Protein AF-A0A962ALS4-F1 (afdb_monomer)

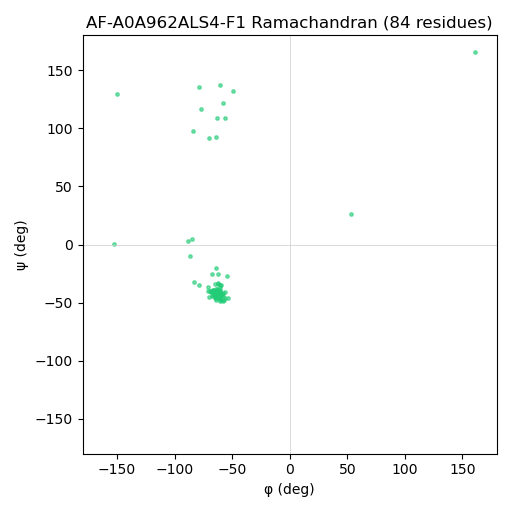Foldseek 3Di:
DVVVVVLVVVLVVVVVVVVVVLVVCCPDNPDDLSVQLVVCVVVVNPVSVVVSVVVVVVVVVVSVVVSVVVVVVVVVVDDDPPPPDD

Structure (mmCIF, N/CA/C/O backbone):
data_AF-A0A962ALS4-F1
#
_entry.id   AF-A0A962ALS4-F1
#
loop_
_atom_site.group_PDB
_atom_site.id
_atom_site.type_symbol
_atom_site.label_atom_id
_atom_site.label_alt_id
_atom_site.label_comp_id
_atom_site.label_asym_id
_atom_site.label_entity_id
_atom_site.label_seq_id
_atom_site.pdbx_PDB_ins_code
_atom_site.Cartn_x
_atom_site.Cartn_y
_atom_site.Cartn_z
_atom_site.occupancy
_atom_site.B_iso_or_equiv
_atom_site.auth_seq_id
_atom_site.auth_comp_id
_atom_site.auth_asym_id
_atom_site.auth_atom_id
_atom_site.pdbx_PDB_model_num
ATOM 1 N N . SER A 1 1 ? -12.333 6.828 24.972 1.00 57.62 1 SER A N 1
ATOM 2 C CA . SER A 1 1 ? -12.384 5.385 25.298 1.00 57.62 1 SER A CA 1
ATOM 3 C C . SER A 1 1 ? -11.299 4.615 24.565 1.00 57.62 1 SER A C 1
ATOM 5 O O . SER A 1 1 ? -11.029 4.933 23.413 1.00 57.62 1 SER A O 1
ATOM 7 N N . ALA A 1 2 ? -10.705 3.603 25.211 1.00 71.75 2 ALA A N 1
ATOM 8 C CA . ALA A 1 2 ? -9.601 2.780 24.688 1.00 71.75 2 ALA A CA 1
ATOM 9 C C . ALA A 1 2 ? -9.882 2.125 23.318 1.00 71.75 2 ALA A C 1
ATOM 11 O O . ALA A 1 2 ? -8.968 1.921 22.529 1.00 71.75 2 ALA A O 1
ATOM 12 N N . MET A 1 3 ? -11.152 1.874 22.994 1.00 68.06 3 MET A N 1
ATOM 13 C CA . MET A 1 3 ? -11.572 1.352 21.692 1.00 68.06 3 MET A CA 1
ATOM 14 C C . MET A 1 3 ? -11.215 2.292 20.523 1.00 68.06 3 MET A C 1
ATOM 16 O O . MET A 1 3 ? -10.679 1.818 19.530 1.00 68.06 3 MET A O 1
ATOM 20 N N . SER A 1 4 ? -11.404 3.616 20.649 1.00 69.88 4 SER A N 1
ATOM 21 C CA . SER A 1 4 ? -10.962 4.574 19.611 1.00 69.88 4 SER A CA 1
ATOM 22 C C . SER A 1 4 ? -9.449 4.550 19.411 1.00 69.88 4 SER A C 1
ATOM 24 O O . SER A 1 4 ? -8.979 4.717 18.293 1.00 69.88 4 SER A O 1
ATOM 26 N N . TRP A 1 5 ? -8.691 4.312 20.482 1.00 74.44 5 TRP A N 1
ATOM 27 C CA . TRP A 1 5 ? -7.235 4.197 20.414 1.00 74.44 5 TRP A CA 1
ATOM 28 C C . TRP A 1 5 ? -6.788 2.934 19.671 1.00 74.44 5 TRP A C 1
ATOM 30 O O . TRP A 1 5 ? -5.871 3.006 18.861 1.00 74.44 5 TRP A O 1
ATOM 40 N N . ILE A 1 6 ? -7.464 1.803 19.894 1.00 78.75 6 ILE A N 1
ATOM 41 C CA . ILE A 1 6 ? -7.196 0.546 19.178 1.00 78.75 6 ILE A CA 1
ATOM 42 C C . ILE A 1 6 ? -7.547 0.669 17.687 1.00 78.75 6 ILE A C 1
ATOM 44 O O . ILE A 1 6 ? -6.812 0.166 16.845 1.00 78.75 6 ILE A O 1
ATOM 48 N N . PHE A 1 7 ? -8.638 1.356 17.333 1.00 74.12 7 PHE A N 1
ATOM 49 C CA . PHE A 1 7 ? -8.982 1.582 15.923 1.00 74.12 7 PHE A CA 1
ATOM 50 C C . PHE A 1 7 ? -8.013 2.537 15.226 1.00 74.12 7 PHE A C 1
ATOM 52 O O . PHE A 1 7 ? -7.605 2.265 14.098 1.00 74.12 7 PHE A O 1
ATOM 59 N N . ALA A 1 8 ? -7.586 3.602 15.909 1.00 75.69 8 ALA A N 1
ATOM 60 C CA . ALA A 1 8 ? -6.582 4.517 15.379 1.00 75.69 8 ALA A CA 1
ATOM 61 C C . ALA A 1 8 ? -5.245 3.803 15.107 1.00 75.69 8 ALA A C 1
ATOM 63 O O . ALA A 1 8 ? -4.647 4.001 14.050 1.00 75.69 8 ALA A O 1
ATOM 64 N N . SER A 1 9 ? -4.789 2.931 16.014 1.00 80.31 9 SER A N 1
ATOM 65 C CA . SER A 1 9 ? -3.561 2.159 15.795 1.00 80.31 9 SER A CA 1
ATOM 66 C C . SER A 1 9 ? -3.725 1.071 14.730 1.00 80.31 9 SER A C 1
ATOM 68 O O . SER A 1 9 ? -2.812 0.884 13.927 1.00 80.31 9 SER A O 1
ATOM 70 N N . LEU A 1 10 ? -4.887 0.411 14.648 1.00 80.88 10 LEU A N 1
ATOM 71 C CA . LEU A 1 10 ? -5.182 -0.575 13.602 1.00 80.88 10 LEU A CA 1
ATOM 72 C C . LEU A 1 10 ? -5.116 0.042 12.201 1.00 80.88 10 LEU A C 1
ATOM 74 O O . LEU A 1 10 ? -4.550 -0.570 11.298 1.00 80.88 10 LEU A O 1
ATOM 78 N N . HIS A 1 11 ? -5.644 1.257 12.036 1.00 74.62 11 HIS A N 1
ATOM 79 C CA . HIS A 1 11 ? -5.593 1.989 10.772 1.00 74.62 11 HIS A CA 1
ATOM 80 C C . HIS A 1 11 ? -4.141 2.204 10.310 1.00 74.62 11 HIS A C 1
ATOM 82 O O . HIS A 1 11 ? -3.779 1.860 9.185 1.00 74.62 11 HIS A O 1
ATOM 88 N N . VAL A 1 12 ? -3.276 2.682 11.212 1.00 78.19 12 VAL A N 1
ATOM 89 C CA . VAL A 1 12 ? -1.850 2.899 10.924 1.00 78.19 12 VAL A CA 1
ATOM 90 C C . VAL A 1 12 ? -1.130 1.578 10.623 1.00 78.19 12 VAL A C 1
ATOM 92 O O . VAL A 1 12 ? -0.398 1.481 9.638 1.00 78.19 12 VAL A O 1
ATOM 95 N N . SER A 1 13 ? -1.354 0.532 11.426 1.00 83.50 13 SER A N 1
ATOM 96 C CA . SER A 1 13 ? -0.740 -0.788 11.218 1.00 83.50 13 SER A CA 1
ATOM 97 C C . SER A 1 13 ? -1.154 -1.440 9.896 1.00 83.50 13 SER A C 1
ATOM 99 O O . SER A 1 13 ? -0.346 -2.136 9.281 1.00 83.50 13 SER A O 1
ATOM 101 N N . PHE A 1 14 ? -2.380 -1.199 9.429 1.00 80.62 14 PHE A N 1
ATOM 102 C CA . PHE A 1 14 ? -2.863 -1.743 8.163 1.00 80.62 14 PHE A CA 1
ATOM 103 C C . PHE A 1 14 ? -2.137 -1.132 6.958 1.00 80.62 14 PHE A C 1
ATOM 105 O O . PHE A 1 14 ? -1.736 -1.864 6.052 1.00 80.62 14 PHE A O 1
ATOM 112 N N . GLY A 1 15 ? -1.870 0.179 6.989 1.00 80.25 15 GLY A N 1
ATOM 113 C CA . GLY A 1 15 ? -1.036 0.841 5.982 1.00 80.25 15 GLY A CA 1
ATOM 114 C C . GLY A 1 15 ? 0.355 0.206 5.879 1.00 80.25 15 GLY A C 1
ATOM 115 O O . GLY A 1 15 ? 0.806 -0.143 4.787 1.00 80.25 15 GLY A O 1
ATOM 116 N N . PHE A 1 16 ? 1.002 -0.053 7.021 1.00 81.06 16 PHE A N 1
ATOM 117 C CA . PHE A 1 16 ? 2.298 -0.740 7.056 1.00 81.06 16 PHE A CA 1
ATOM 118 C C . PHE A 1 16 ? 2.236 -2.183 6.536 1.00 81.06 16 PHE A C 1
ATOM 120 O O . PHE A 1 16 ? 3.155 -2.611 5.837 1.00 81.06 16 PHE A O 1
ATOM 127 N N . ALA A 1 17 ? 1.165 -2.926 6.829 1.00 85.56 17 ALA A N 1
ATOM 128 C CA . ALA A 1 17 ? 0.988 -4.293 6.339 1.00 85.56 17 ALA A CA 1
ATOM 129 C C . ALA A 1 17 ? 0.917 -4.354 4.805 1.00 85.56 17 ALA A C 1
ATOM 131 O O . ALA A 1 17 ? 1.508 -5.243 4.194 1.00 85.56 17 ALA A O 1
ATOM 132 N N . ILE A 1 18 ? 0.251 -3.384 4.174 1.00 80.62 18 ILE A N 1
ATOM 133 C CA . ILE A 1 18 ? 0.145 -3.307 2.711 1.00 80.62 18 ILE A CA 1
ATOM 134 C C . ILE A 1 18 ? 1.478 -2.948 2.076 1.00 80.62 18 ILE A C 1
ATOM 136 O O . ILE A 1 18 ? 1.886 -3.599 1.117 1.00 80.62 18 ILE A O 1
ATOM 140 N N . VAL A 1 19 ? 2.188 -1.957 2.624 1.00 81.38 19 VAL A N 1
ATOM 141 C CA . VAL A 1 19 ? 3.536 -1.622 2.144 1.00 81.38 19 VAL A CA 1
ATOM 142 C C . VAL A 1 19 ? 4.448 -2.846 2.261 1.00 81.38 19 VAL A C 1
ATOM 144 O O . VAL A 1 19 ? 5.145 -3.179 1.306 1.00 81.38 19 VAL A O 1
ATOM 147 N N . GLY A 1 20 ? 4.389 -3.568 3.383 1.00 83.50 20 GLY A N 1
ATOM 148 C CA . GLY A 1 20 ? 5.123 -4.818 3.584 1.00 83.50 20 GLY A CA 1
ATOM 149 C C . GLY A 1 20 ? 4.755 -5.909 2.574 1.00 83.50 20 GLY A C 1
ATOM 150 O O . GLY A 1 20 ? 5.648 -6.560 2.038 1.00 83.50 20 GLY A O 1
ATOM 151 N N . ALA A 1 21 ? 3.468 -6.076 2.259 1.00 84.31 21 ALA A N 1
ATOM 152 C CA . ALA A 1 21 ? 3.001 -7.027 1.253 1.00 84.31 21 ALA A CA 1
ATOM 153 C C . ALA A 1 21 ? 3.517 -6.678 -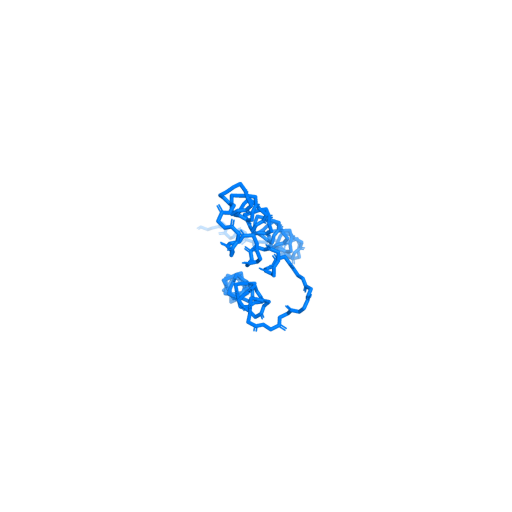0.153 1.00 84.31 21 ALA A C 1
ATOM 155 O O . ALA A 1 21 ? 4.031 -7.553 -0.842 1.00 84.31 21 ALA A O 1
ATOM 156 N N . ILE A 1 22 ? 3.462 -5.402 -0.547 1.00 78.12 22 ILE A N 1
ATOM 157 C CA . ILE A 1 22 ? 3.962 -4.924 -1.846 1.00 78.12 22 ILE A CA 1
ATOM 158 C C . ILE A 1 22 ? 5.485 -5.105 -1.942 1.00 78.12 22 ILE A C 1
ATOM 160 O O . ILE A 1 22 ? 6.001 -5.564 -2.960 1.00 78.12 22 ILE A O 1
ATOM 164 N N . VAL A 1 23 ? 6.225 -4.785 -0.875 1.00 78.44 23 VAL A N 1
ATOM 165 C CA . VAL A 1 23 ? 7.677 -5.017 -0.818 1.00 78.44 23 VAL A CA 1
ATOM 166 C C . VAL A 1 23 ? 8.002 -6.511 -0.865 1.00 78.44 23 VAL A C 1
ATOM 168 O O . VAL A 1 23 ? 8.919 -6.912 -1.579 1.00 78.44 23 VAL A O 1
ATOM 171 N N . GLY A 1 24 ? 7.222 -7.352 -0.185 1.00 83.25 24 GLY A N 1
ATOM 172 C CA . GLY A 1 24 ? 7.331 -8.807 -0.281 1.00 83.25 24 GLY A CA 1
ATOM 173 C C . GLY A 1 24 ? 7.070 -9.325 -1.699 1.00 83.25 24 GLY A C 1
ATOM 174 O O . GLY A 1 24 ? 7.813 -10.179 -2.188 1.00 83.25 24 GLY A O 1
ATOM 175 N N . GLU A 1 25 ? 6.078 -8.760 -2.397 1.00 83.88 25 GLU A N 1
ATOM 176 C CA . GLU A 1 25 ? 5.820 -9.069 -3.805 1.00 83.88 25 GLU A CA 1
ATOM 177 C C . GLU A 1 25 ? 7.013 -8.714 -4.701 1.00 83.88 25 GLU A C 1
ATOM 179 O O . GLU A 1 25 ? 7.342 -9.500 -5.590 1.00 83.88 25 GLU A O 1
ATOM 184 N N . PHE A 1 26 ? 7.696 -7.590 -4.451 1.00 73.44 26 PHE A N 1
ATOM 185 C CA . PHE A 1 26 ? 8.889 -7.195 -5.209 1.00 73.44 26 PHE A CA 1
ATOM 186 C C . PHE A 1 26 ? 10.077 -8.151 -5.029 1.00 73.44 26 PHE A C 1
ATOM 188 O O . PHE A 1 26 ? 10.852 -8.327 -5.968 1.00 73.44 26 PHE A O 1
ATOM 195 N N . VAL A 1 27 ? 10.245 -8.743 -3.843 1.00 76.88 27 VAL A N 1
ATOM 196 C CA . VAL A 1 27 ? 11.425 -9.562 -3.512 1.00 76.88 27 VAL A CA 1
ATOM 197 C C . VAL A 1 27 ? 11.298 -11.004 -4.008 1.00 76.88 27 VAL A C 1
ATOM 199 O O . VAL A 1 27 ? 12.311 -11.613 -4.348 1.00 76.88 27 VAL A O 1
ATOM 202 N N . GLY A 1 28 ? 10.088 -11.571 -4.059 1.00 71.06 28 GLY A N 1
ATOM 203 C CA . GLY A 1 28 ? 9.952 -13.011 -4.308 1.00 71.06 28 GLY A CA 1
ATOM 204 C C . GLY A 1 28 ? 8.668 -13.488 -4.972 1.00 71.06 28 GLY A C 1
ATOM 205 O O . GLY A 1 28 ? 8.534 -14.695 -5.185 1.00 71.06 28 GLY A O 1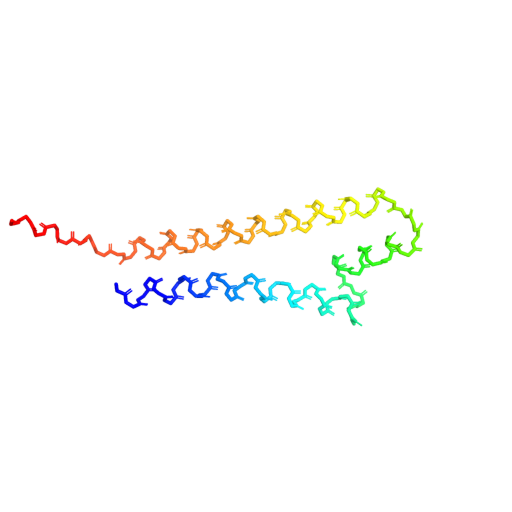
ATOM 206 N N . SER A 1 29 ? 7.720 -12.609 -5.312 1.00 78.50 29 SER A N 1
ATOM 207 C CA . SER A 1 29 ? 6.501 -13.086 -5.963 1.00 78.50 29 SER A CA 1
ATOM 208 C C . SER A 1 29 ? 6.712 -13.357 -7.452 1.00 78.50 29 SER A C 1
ATOM 210 O O . SER A 1 29 ? 7.284 -12.551 -8.182 1.00 78.50 29 SER A O 1
ATOM 212 N N . ARG A 1 30 ? 6.192 -14.498 -7.920 1.00 67.31 30 ARG A N 1
ATOM 213 C CA . ARG A 1 30 ? 6.145 -14.867 -9.348 1.00 67.31 30 ARG A CA 1
ATOM 214 C C . ARG A 1 30 ? 4.901 -14.326 -10.064 1.00 67.31 30 ARG A C 1
ATOM 216 O O . ARG A 1 30 ? 4.837 -14.405 -11.286 1.00 67.31 30 ARG A O 1
ATOM 223 N N . TYR A 1 31 ? 3.939 -13.782 -9.315 1.00 67.25 31 TYR A N 1
ATOM 224 C CA . TYR A 1 31 ? 2.692 -13.200 -9.814 1.00 67.25 31 TYR A CA 1
ATOM 225 C C . TYR A 1 31 ? 2.241 -12.080 -8.875 1.00 67.25 31 TYR A C 1
ATOM 227 O O . TYR A 1 31 ? 2.167 -12.289 -7.669 1.00 67.25 31 TYR A O 1
ATOM 235 N N . GLY A 1 32 ? 1.925 -10.899 -9.395 1.00 73.00 32 GLY A N 1
ATOM 236 C CA . GLY A 1 32 ? 1.470 -9.799 -8.548 1.00 73.00 32 GLY A CA 1
ATOM 237 C C . GLY A 1 32 ? 1.599 -8.447 -9.220 1.00 73.00 32 GLY A C 1
ATOM 238 O O . GLY A 1 32 ? 2.286 -8.298 -10.236 1.00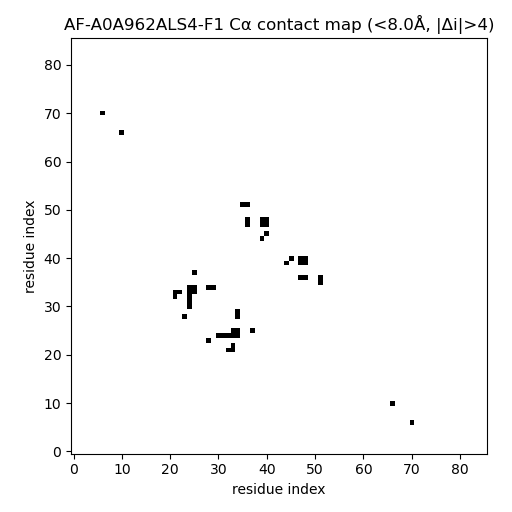 73.00 32 GLY A O 1
ATOM 239 N N . ILE A 1 33 ? 0.942 -7.456 -8.624 1.00 69.25 33 ILE A N 1
ATOM 240 C CA . ILE A 1 33 ? 0.977 -6.079 -9.116 1.00 69.25 33 ILE A CA 1
ATOM 241 C C . ILE A 1 33 ? 2.397 -5.536 -8.935 1.00 69.25 33 ILE A C 1
ATOM 243 O O . ILE A 1 33 ? 2.951 -5.001 -9.887 1.00 69.25 33 ILE A O 1
ATOM 247 N N . GLY A 1 34 ? 3.048 -5.782 -7.789 1.00 68.44 34 GLY A N 1
ATOM 248 C CA . GLY A 1 34 ? 4.447 -5.392 -7.568 1.00 68.44 34 GLY A CA 1
ATOM 249 C C . GLY A 1 34 ? 5.417 -5.950 -8.622 1.00 68.44 34 GLY A C 1
ATOM 250 O O . GLY A 1 34 ? 6.268 -5.226 -9.139 1.00 68.44 34 GLY A O 1
ATOM 251 N N . LEU A 1 35 ? 5.253 -7.204 -9.050 1.00 70.75 35 LEU A N 1
ATOM 252 C CA . LEU A 1 35 ? 6.109 -7.785 -10.091 1.00 70.75 35 LEU A CA 1
ATOM 253 C C . LEU A 1 35 ? 5.947 -7.070 -11.444 1.00 70.75 35 LEU A C 1
ATOM 255 O O . LEU A 1 35 ? 6.950 -6.763 -12.086 1.00 70.75 35 LEU A O 1
ATOM 259 N N . LEU A 1 36 ? 4.711 -6.762 -11.859 1.00 68.38 36 LEU A N 1
ATOM 260 C CA . LEU A 1 36 ? 4.435 -6.029 -13.105 1.00 68.38 36 LEU A CA 1
ATOM 261 C C . LEU A 1 36 ? 5.125 -4.659 -13.118 1.00 68.38 36 LEU A C 1
ATOM 263 O O . LEU A 1 36 ? 5.735 -4.279 -14.116 1.00 68.38 36 LEU A O 1
ATOM 267 N N . ILE A 1 37 ? 5.094 -3.954 -11.984 1.00 69.12 37 ILE A N 1
ATOM 268 C CA . ILE A 1 37 ? 5.783 -2.671 -11.806 1.00 69.12 37 ILE A CA 1
ATOM 269 C C . ILE A 1 37 ? 7.297 -2.850 -11.931 1.00 69.12 37 ILE A C 1
ATOM 271 O O . ILE A 1 37 ? 7.965 -2.019 -12.543 1.00 69.12 37 ILE A O 1
ATOM 275 N N . ASN A 1 38 ? 7.852 -3.912 -11.341 1.00 67.75 38 ASN A N 1
ATOM 276 C CA . ASN A 1 38 ? 9.290 -4.170 -11.360 1.00 67.75 38 ASN A CA 1
ATOM 277 C C . ASN A 1 38 ? 9.801 -4.521 -12.764 1.00 67.75 38 ASN A C 1
ATOM 279 O O . ASN A 1 38 ? 10.837 -4.013 -13.187 1.00 67.75 38 ASN A O 1
ATOM 283 N N . VAL A 1 39 ? 9.040 -5.328 -13.507 1.00 67.88 39 VAL A N 1
ATOM 284 C CA . VAL A 1 39 ? 9.344 -5.671 -14.902 1.00 67.88 39 VAL A CA 1
ATOM 285 C C . VAL A 1 39 ? 9.266 -4.429 -15.793 1.00 67.88 39 VAL A C 1
ATOM 287 O O . VAL A 1 39 ? 10.209 -4.169 -16.535 1.00 67.88 39 VAL A O 1
ATOM 290 N N . ALA A 1 40 ? 8.218 -3.606 -15.653 1.00 64.88 40 ALA A N 1
ATOM 291 C CA . ALA A 1 40 ? 8.083 -2.347 -16.394 1.00 64.88 40 ALA A CA 1
ATOM 292 C C . ALA A 1 40 ? 9.226 -1.353 -16.095 1.00 64.88 40 ALA A C 1
ATOM 294 O O . ALA A 1 40 ? 9.694 -0.643 -16.989 1.00 64.88 40 ALA A O 1
ATOM 295 N N . LYS A 1 41 ? 9.722 -1.351 -14.847 1.00 62.38 41 LYS A N 1
ATOM 296 C CA . LYS A 1 41 ? 10.885 -0.566 -14.404 1.00 62.38 41 LYS A CA 1
ATOM 297 C C . LYS A 1 41 ? 12.161 -0.942 -15.164 1.00 62.38 41 LYS A C 1
ATOM 299 O O . LYS A 1 41 ? 12.911 -0.061 -15.569 1.00 62.38 41 LYS A O 1
ATOM 304 N N . GLY A 1 42 ? 12.402 -2.243 -15.351 1.00 62.62 42 GLY A N 1
ATOM 305 C CA . GLY A 1 42 ? 13.590 -2.765 -16.035 1.00 62.62 42 GLY A CA 1
ATOM 306 C C . GLY A 1 42 ? 13.640 -2.433 -17.530 1.00 62.62 42 GLY A C 1
ATOM 307 O O . GLY A 1 42 ? 14.722 -2.335 -18.100 1.00 62.62 42 GLY A O 1
ATOM 308 N N . SER A 1 43 ? 12.485 -2.201 -18.155 1.00 71.12 43 SER A N 1
ATOM 309 C CA . SER A 1 43 ? 12.353 -1.821 -19.567 1.00 71.12 43 SER A CA 1
ATOM 310 C C . SER A 1 43 ? 12.490 -0.314 -19.850 1.00 71.12 43 SER A C 1
ATOM 312 O O . SER A 1 43 ? 12.296 0.086 -20.994 1.00 71.12 43 SER A O 1
ATOM 314 N N . PHE A 1 44 ? 12.815 0.526 -18.851 1.00 64.69 44 PHE A N 1
ATOM 315 C CA . PHE A 1 44 ? 12.838 2.000 -18.972 1.00 64.69 44 PHE A CA 1
ATOM 316 C C . PHE A 1 44 ? 11.526 2.601 -19.520 1.00 64.69 44 PHE A C 1
ATOM 318 O O . PHE A 1 44 ? 11.508 3.691 -20.092 1.00 64.69 44 PHE A O 1
ATOM 325 N N . ASP A 1 45 ? 10.406 1.905 -19.317 1.00 73.69 45 ASP A N 1
ATOM 326 C CA . ASP A 1 45 ? 9.089 2.370 -19.728 1.00 73.69 45 ASP A CA 1
ATOM 327 C C . ASP A 1 45 ? 8.512 3.308 -18.659 1.00 73.69 45 ASP A C 1
ATOM 329 O O . ASP A 1 45 ? 7.942 2.885 -17.646 1.00 73.69 45 ASP A O 1
ATOM 333 N N . ALA A 1 46 ? 8.668 4.611 -18.891 1.00 77.50 46 ALA A N 1
ATOM 334 C CA . ALA A 1 46 ? 8.101 5.637 -18.026 1.00 77.50 46 ALA A CA 1
ATOM 335 C C . ALA A 1 46 ? 6.568 5.529 -17.943 1.00 77.50 46 ALA A C 1
ATOM 337 O O . ALA A 1 46 ? 6.008 5.746 -16.868 1.00 77.50 46 ALA A O 1
ATOM 338 N N . ALA A 1 47 ? 5.883 5.146 -19.029 1.00 78.25 47 ALA A N 1
ATOM 339 C CA . ALA A 1 47 ? 4.431 4.978 -19.018 1.00 78.25 47 ALA A CA 1
ATOM 340 C C . ALA A 1 47 ? 4.020 3.825 -18.088 1.00 78.25 47 ALA A C 1
ATOM 342 O O . ALA A 1 47 ? 3.107 3.988 -17.276 1.00 7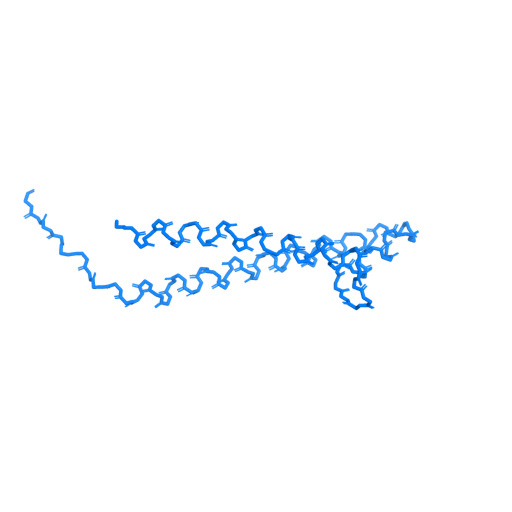8.25 47 ALA A O 1
ATOM 343 N N . GLY A 1 48 ? 4.754 2.710 -18.123 1.00 75.50 48 GLY A N 1
ATOM 344 C CA . GLY A 1 48 ? 4.588 1.590 -17.196 1.00 75.50 48 GLY A CA 1
ATOM 345 C C . GLY A 1 48 ? 4.825 1.970 -15.727 1.00 75.50 48 GLY A C 1
ATOM 346 O O . GLY A 1 48 ? 4.054 1.569 -14.853 1.00 75.50 48 GLY A O 1
ATOM 347 N N . MET A 1 49 ? 5.830 2.805 -15.436 1.00 77.19 49 MET A N 1
ATOM 348 C CA . MET A 1 49 ? 6.065 3.333 -14.081 1.00 77.19 49 MET A 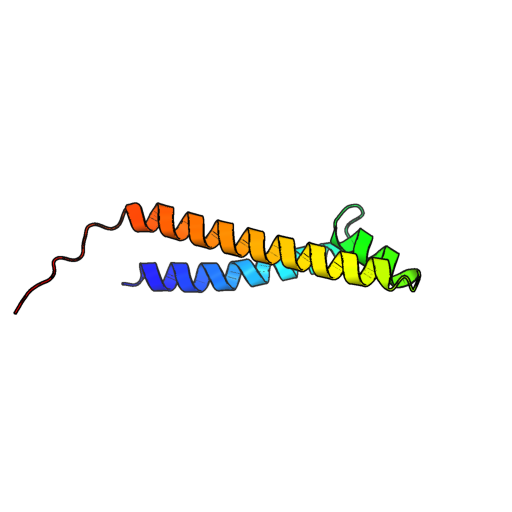CA 1
ATOM 349 C C . MET A 1 49 ? 4.952 4.274 -13.595 1.00 77.19 49 MET A C 1
ATOM 351 O O . MET A 1 49 ? 4.574 4.211 -12.426 1.00 77.19 49 MET A O 1
ATOM 355 N N . TYR A 1 50 ? 4.396 5.134 -14.450 1.00 80.38 50 TYR A N 1
ATOM 356 C CA . TYR A 1 50 ? 3.275 5.993 -14.049 1.00 80.38 50 TYR A CA 1
ATOM 357 C C . TYR A 1 50 ? 1.976 5.199 -13.868 1.00 80.38 50 TYR A C 1
ATOM 359 O O . TYR A 1 50 ? 1.263 5.423 -12.889 1.00 80.38 50 TYR A O 1
ATOM 367 N N . ALA A 1 51 ? 1.696 4.223 -14.738 1.00 79.56 51 ALA A N 1
ATOM 368 C CA . ALA A 1 51 ? 0.561 3.313 -14.576 1.00 79.56 51 ALA A CA 1
ATOM 369 C C . ALA A 1 51 ? 0.646 2.543 -13.247 1.00 79.56 51 ALA A C 1
ATOM 371 O O . ALA A 1 51 ? -0.331 2.451 -12.507 1.00 79.56 51 ALA A O 1
ATOM 372 N N . ALA A 1 52 ? 1.842 2.069 -12.900 1.00 73.94 52 ALA A N 1
ATOM 373 C CA . ALA A 1 52 ? 2.146 1.438 -11.624 1.00 73.94 52 ALA A CA 1
ATOM 374 C C . ALA A 1 52 ? 1.834 2.326 -10.409 1.00 73.94 52 ALA A C 1
ATOM 376 O O . ALA A 1 52 ? 1.192 1.873 -9.459 1.00 73.94 52 ALA A O 1
ATOM 377 N N . ILE A 1 53 ? 2.267 3.591 -10.443 1.00 81.31 53 ILE A N 1
ATOM 378 C CA . ILE A 1 53 ? 1.994 4.568 -9.381 1.00 81.31 53 ILE A CA 1
ATOM 379 C C . ILE A 1 53 ? 0.487 4.781 -9.227 1.00 81.31 53 ILE A C 1
ATOM 381 O O . ILE A 1 53 ? -0.017 4.747 -8.106 1.00 81.31 53 ILE A O 1
ATOM 385 N N . ILE A 1 54 ? -0.241 4.946 -10.336 1.00 84.88 54 ILE A N 1
ATOM 386 C CA . ILE A 1 54 ? -1.700 5.114 -10.319 1.00 84.88 54 ILE A CA 1
ATOM 387 C C . ILE A 1 54 ? -2.380 3.886 -9.705 1.00 84.88 54 ILE A C 1
ATOM 389 O O . ILE A 1 54 ? -3.268 4.039 -8.870 1.00 84.88 54 ILE A O 1
ATOM 393 N N . ILE A 1 55 ? -1.954 2.673 -10.063 1.00 81.75 55 ILE A N 1
ATOM 394 C CA . ILE A 1 55 ? -2.516 1.439 -9.498 1.00 81.75 55 ILE A CA 1
ATOM 395 C C . ILE A 1 55 ? -2.271 1.373 -7.986 1.00 81.75 55 ILE A C 1
ATOM 397 O O . ILE A 1 55 ? -3.208 1.106 -7.238 1.00 81.75 55 ILE A O 1
ATOM 401 N N . ILE A 1 56 ? -1.052 1.661 -7.518 1.00 79.75 56 ILE A N 1
ATOM 402 C CA . ILE A 1 56 ? -0.750 1.707 -6.078 1.00 79.75 56 ILE A CA 1
ATOM 403 C C . ILE A 1 56 ? -1.628 2.749 -5.381 1.00 79.75 56 ILE A C 1
ATOM 405 O O . ILE A 1 56 ? -2.178 2.475 -4.317 1.00 79.75 56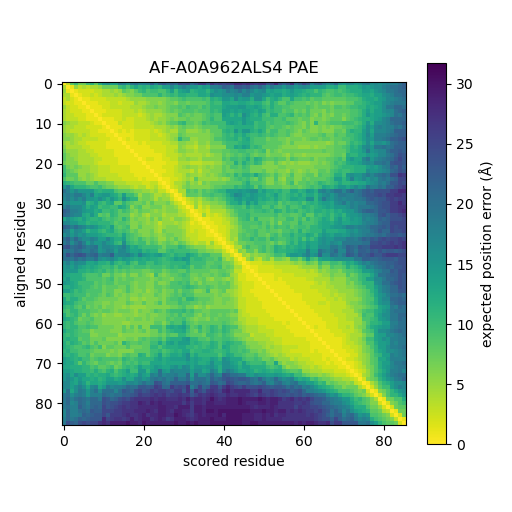 ILE A O 1
ATOM 409 N N . MET A 1 57 ? -1.795 3.923 -5.988 1.00 84.56 57 MET A N 1
ATOM 410 C CA . MET A 1 57 ? -2.622 4.995 -5.446 1.00 84.56 57 MET A CA 1
ATOM 411 C C . MET A 1 57 ? -4.095 4.572 -5.338 1.00 84.56 57 MET A C 1
ATOM 413 O O . MET A 1 57 ? -4.719 4.795 -4.304 1.00 84.56 57 MET A O 1
ATOM 417 N N . LEU A 1 58 ? -4.637 3.891 -6.352 1.00 84.00 58 LEU A N 1
ATOM 418 C CA . LEU A 1 58 ? -5.993 3.334 -6.317 1.00 84.00 58 LEU A CA 1
ATOM 419 C C . LEU A 1 58 ? -6.153 2.255 -5.240 1.00 84.00 58 LEU A C 1
ATOM 421 O O . LEU A 1 58 ? -7.173 2.229 -4.556 1.00 84.00 58 LEU A O 1
ATOM 425 N N . VAL A 1 59 ? -5.158 1.384 -5.060 1.00 81.31 59 VAL A N 1
ATOM 426 C CA . VAL A 1 59 ? -5.176 0.357 -4.007 1.00 81.31 59 VAL A CA 1
ATOM 427 C C . VAL A 1 59 ? -5.124 0.998 -2.621 1.00 81.31 59 VAL A C 1
ATOM 429 O O . VAL A 1 59 ? -5.904 0.614 -1.752 1.00 81.31 59 VAL A O 1
ATOM 432 N N . ALA A 1 60 ? -4.259 1.995 -2.422 1.00 79.38 60 ALA A N 1
ATOM 433 C CA . ALA A 1 60 ? -4.161 2.734 -1.167 1.00 79.38 60 ALA A CA 1
ATOM 434 C C . ALA A 1 60 ? -5.490 3.418 -0.819 1.00 79.38 60 ALA A C 1
ATOM 436 O O . ALA A 1 60 ? -6.007 3.225 0.278 1.00 79.38 60 ALA A O 1
ATOM 437 N N . LEU A 1 61 ? -6.099 4.121 -1.780 1.00 83.81 61 LEU A N 1
ATOM 438 C CA . LEU A 1 61 ? -7.415 4.742 -1.601 1.00 83.81 61 LEU A CA 1
ATOM 439 C C . LEU A 1 61 ? -8.519 3.705 -1.351 1.00 83.81 61 LEU A C 1
ATOM 441 O O . LEU A 1 61 ? -9.382 3.918 -0.505 1.00 83.81 61 LEU A O 1
ATOM 445 N N . GLY A 1 62 ? -8.498 2.569 -2.053 1.00 84.06 62 GLY A N 1
ATOM 446 C CA . GLY A 1 62 ? -9.460 1.487 -1.843 1.00 84.06 62 GLY A CA 1
ATOM 447 C C . GLY A 1 62 ? -9.377 0.907 -0.432 1.00 84.06 62 GLY A C 1
ATOM 448 O O . GLY A 1 62 ? -10.400 0.671 0.209 1.00 84.06 62 GLY A O 1
ATOM 449 N N . VAL A 1 63 ? -8.162 0.731 0.080 1.00 78.38 63 VAL A N 1
ATOM 450 C CA . VAL A 1 63 ? -7.917 0.307 1.458 1.00 78.38 63 VAL A CA 1
ATOM 451 C C . VAL A 1 63 ? -8.413 1.344 2.456 1.00 78.38 63 VAL A C 1
ATOM 453 O O . VAL A 1 63 ? -9.095 0.971 3.411 1.00 78.38 63 VAL A O 1
ATOM 456 N N . GLU A 1 64 ? -8.082 2.619 2.242 1.00 80.69 64 GLU A N 1
ATOM 457 C CA . GLU A 1 64 ? -8.536 3.725 3.087 1.00 80.69 64 GLU A CA 1
ATOM 458 C C . GLU A 1 64 ? -10.067 3.694 3.198 1.00 80.69 64 GLU A C 1
ATOM 460 O O . GLU A 1 64 ? -10.624 3.684 4.295 1.00 80.69 64 GLU A O 1
ATOM 465 N N . GLN A 1 65 ? -10.749 3.524 2.060 1.00 81.56 65 GLN A N 1
ATOM 466 C CA . GLN A 1 65 ? -12.203 3.441 1.986 1.00 81.56 65 GLN A CA 1
ATOM 467 C C . GLN A 1 65 ? -12.769 2.219 2.725 1.00 81.56 65 GLN A C 1
ATOM 469 O O . GLN A 1 65 ? -13.786 2.332 3.414 1.00 81.56 65 GLN A O 1
ATOM 474 N N . ILE A 1 66 ? -12.127 1.051 2.603 1.00 81.25 66 ILE A N 1
ATOM 475 C CA . ILE A 1 66 ? -12.509 -0.165 3.338 1.00 81.25 66 ILE A CA 1
ATOM 476 C C . ILE A 1 66 ? -12.359 0.061 4.844 1.00 81.25 66 ILE A C 1
ATOM 478 O O . ILE A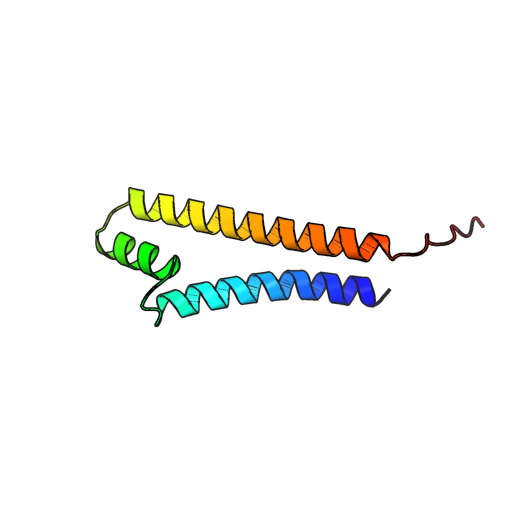 1 66 ? -13.264 -0.286 5.603 1.00 81.25 66 ILE A O 1
ATOM 482 N N . MET A 1 67 ? -11.261 0.681 5.280 1.00 75.31 67 MET A N 1
ATOM 483 C CA . MET A 1 67 ? -11.034 1.024 6.683 1.00 75.31 67 MET A CA 1
ATOM 484 C C . MET A 1 67 ? -12.108 1.979 7.206 1.00 75.31 67 MET A C 1
ATOM 486 O O . MET A 1 67 ? -12.738 1.686 8.223 1.00 75.31 67 MET A O 1
ATOM 490 N N . THR A 1 68 ? -12.404 3.057 6.478 1.00 76.88 68 THR A N 1
ATOM 491 C CA . THR A 1 68 ? -13.474 3.998 6.836 1.00 76.88 68 THR A CA 1
ATOM 492 C C . THR A 1 68 ? -14.846 3.321 6.872 1.00 76.88 68 THR A C 1
ATOM 494 O O . THR A 1 68 ? -15.673 3.638 7.730 1.00 76.88 68 THR A O 1
ATOM 497 N N . PHE A 1 69 ? -15.115 2.369 5.975 1.00 79.69 69 PHE A N 1
ATOM 498 C CA . PHE A 1 69 ? -16.363 1.607 5.972 1.00 79.69 69 PHE A CA 1
ATOM 499 C C . PHE A 1 69 ? -16.481 0.688 7.194 1.00 79.69 69 PHE A C 1
ATOM 501 O O . PHE A 1 69 ? -17.539 0.643 7.828 1.00 79.69 69 PHE A O 1
ATOM 508 N N . ILE A 1 70 ? -15.405 -0.019 7.551 1.00 74.88 70 ILE A N 1
ATOM 509 C CA . ILE A 1 70 ? -15.346 -0.861 8.754 1.00 74.88 70 ILE A CA 1
ATOM 510 C C . ILE A 1 70 ? -15.549 -0.001 10.005 1.00 74.88 70 ILE A C 1
ATOM 512 O O . ILE A 1 70 ? -16.346 -0.368 10.872 1.00 74.88 70 ILE A O 1
ATOM 516 N N . GLU A 1 71 ? -14.911 1.168 10.066 1.00 73.56 71 GLU A N 1
ATOM 517 C CA . GLU A 1 71 ? -15.076 2.121 11.162 1.00 73.56 71 GLU A CA 1
ATOM 518 C C . GLU A 1 71 ? -16.528 2.600 11.279 1.00 73.56 71 GLU A C 1
ATOM 520 O O . GLU A 1 71 ? -17.105 2.527 12.360 1.00 73.56 71 GLU A O 1
ATOM 525 N N . HIS A 1 72 ? -17.177 2.990 10.176 1.00 71.44 72 HIS A N 1
ATOM 526 C CA . HIS A 1 72 ? -18.592 3.385 10.178 1.00 71.44 72 HIS A CA 1
ATOM 527 C C . HIS A 1 72 ? -19.529 2.238 10.574 1.00 71.44 72 HIS A C 1
ATOM 529 O O . HIS A 1 72 ? -20.514 2.449 11.287 1.00 71.44 72 HIS A O 1
ATOM 535 N N . ARG A 1 73 ? -19.236 1.008 10.134 1.00 70.69 73 ARG A N 1
ATOM 536 C CA . ARG A 1 73 ? -20.022 -0.187 10.466 1.00 70.69 73 ARG A CA 1
ATOM 537 C C . ARG A 1 73 ? -19.943 -0.503 11.960 1.00 70.69 73 ARG A C 1
ATOM 539 O O . ARG A 1 73 ? -20.971 -0.835 12.546 1.00 70.69 73 ARG A O 1
ATOM 546 N N . LEU A 1 74 ? -18.764 -0.375 12.572 1.00 64.19 74 LEU A N 1
ATOM 547 C CA . LEU A 1 74 ? -18.569 -0.582 14.010 1.00 64.19 74 LEU A CA 1
ATOM 548 C C . LEU A 1 74 ? -19.028 0.613 14.850 1.00 64.19 74 LEU A C 1
ATOM 550 O O . LEU A 1 74 ? -19.599 0.414 15.918 1.00 64.19 74 LEU A O 1
ATOM 554 N N . ALA A 1 75 ? -18.878 1.844 14.362 1.00 61.34 75 ALA A N 1
ATOM 555 C CA . ALA A 1 75 ? -19.415 3.037 15.012 1.00 61.34 75 ALA A CA 1
ATOM 556 C C . ALA A 1 75 ? -20.948 2.997 15.105 1.00 61.34 75 ALA A C 1
ATOM 558 O O . ALA A 1 75 ? -21.518 3.566 16.032 1.00 61.34 75 ALA A O 1
ATOM 559 N N . LYS A 1 76 ? -21.619 2.261 14.206 1.00 56.16 76 LYS A N 1
ATOM 560 C CA . LYS A 1 76 ? -23.061 1.978 14.278 1.00 56.16 76 LYS A CA 1
ATOM 561 C C . LYS A 1 76 ? -23.468 1.152 15.508 1.00 56.16 76 LYS A C 1
ATOM 563 O O . LYS A 1 76 ? -24.632 1.186 15.887 1.00 56.16 76 LYS A O 1
ATOM 568 N N . TRP A 1 77 ? -22.528 0.442 16.136 1.00 55.66 77 TRP A N 1
ATOM 569 C CA . TRP A 1 77 ? -22.736 -0.278 17.397 1.00 55.66 77 TRP A CA 1
ATOM 570 C C . TRP A 1 77 ? -22.474 0.585 18.63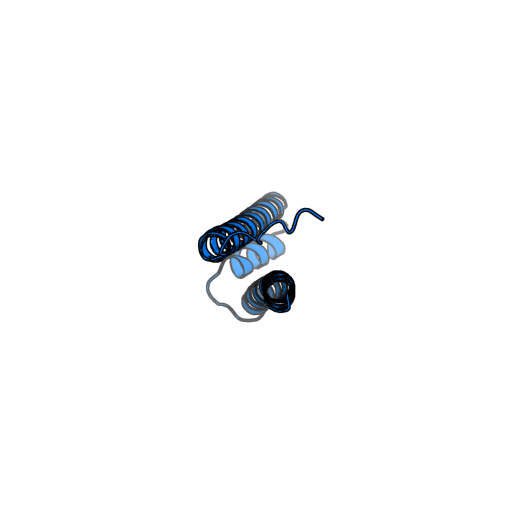6 1.00 55.66 77 TRP A C 1
ATOM 572 O O . TRP A 1 77 ? -22.565 0.084 19.753 1.00 55.66 77 TRP A O 1
ATOM 582 N N . ARG A 1 78 ? -22.158 1.876 18.471 1.00 52.22 78 ARG A N 1
ATOM 583 C CA . ARG A 1 78 ? -21.984 2.810 19.585 1.00 52.22 78 ARG A CA 1
ATOM 584 C C . ARG A 1 78 ? -23.368 3.221 20.120 1.00 52.22 78 ARG A C 1
ATOM 586 O O . ARG A 1 78 ? -24.110 3.872 19.384 1.00 52.22 78 ARG A O 1
ATOM 593 N N . PRO A 1 79 ? -23.733 2.908 21.379 1.00 55.59 79 PRO A N 1
ATOM 594 C CA . PRO A 1 79 ? -24.826 3.605 22.046 1.00 55.59 79 PRO A CA 1
ATOM 595 C C . PRO A 1 79 ? -24.456 5.089 22.117 1.00 55.59 79 PRO A C 1
ATOM 597 O O . PRO A 1 79 ? -23.294 5.424 22.370 1.00 55.59 79 PRO A O 1
ATOM 600 N N . ALA A 1 80 ? -25.416 5.971 21.836 1.00 56.00 80 ALA A N 1
ATOM 601 C CA . ALA A 1 80 ? -25.215 7.413 21.913 1.00 56.00 80 ALA A CA 1
ATOM 602 C C . ALA A 1 80 ? -24.570 7.777 23.265 1.00 56.00 80 ALA A C 1
ATOM 604 O O . ALA A 1 80 ? -25.041 7.288 24.296 1.00 56.00 80 ALA A O 1
ATOM 605 N N . PRO A 1 81 ? -23.502 8.599 23.296 1.00 50.03 81 PRO A N 1
ATOM 606 C CA . PRO A 1 81 ? -23.043 9.165 24.552 1.00 50.03 81 PRO A CA 1
ATOM 607 C C . PRO A 1 81 ? -24.223 9.945 25.125 1.00 50.03 81 PRO A C 1
ATOM 609 O O . PRO A 1 81 ? -24.751 10.827 24.443 1.00 50.03 81 PRO A O 1
ATOM 612 N N . LEU A 1 82 ? -24.661 9.590 26.333 1.00 54.97 82 LEU A N 1
ATOM 613 C CA . LEU A 1 82 ? -25.561 10.439 27.098 1.00 54.97 82 LEU A CA 1
ATOM 614 C C . LEU A 1 82 ? -24.850 11.787 27.221 1.00 54.97 82 LEU A C 1
ATOM 616 O O . LEU A 1 82 ? -23.803 11.888 27.860 1.00 54.97 82 LEU A O 1
ATOM 620 N N . GLN A 1 83 ? -25.368 12.782 26.504 1.00 52.72 83 GLN A N 1
ATOM 621 C CA . GLN A 1 83 ? -25.024 14.175 26.719 1.00 52.72 83 GLN A CA 1
ATOM 622 C C . GLN A 1 83 ? -25.521 14.490 28.124 1.00 52.72 83 GLN A C 1
ATOM 624 O O . GLN A 1 83 ? -26.697 14.782 28.320 1.00 52.72 83 GLN A O 1
ATOM 629 N N . GLU A 1 84 ? -24.643 14.341 29.110 1.00 50.56 84 GLU A N 1
ATOM 630 C CA . GLU A 1 84 ? -24.881 14.900 30.428 1.00 50.56 84 GLU A CA 1
ATOM 631 C C . GLU A 1 84 ? -24.752 16.414 30.270 1.00 50.56 84 GLU A C 1
ATOM 633 O O . GLU A 1 84 ? -23.665 16.987 30.257 1.00 50.56 84 GLU A O 1
ATOM 638 N N . THR A 1 85 ? -25.893 17.039 29.994 1.00 52.97 85 THR A N 1
ATOM 639 C CA . THR A 1 85 ? -26.102 18.465 30.183 1.00 52.97 85 THR A CA 1
ATOM 640 C C . THR A 1 85 ? -25.974 18.746 31.675 1.00 52.97 85 THR A C 1
ATOM 642 O O . THR A 1 85 ? -26.859 18.355 32.440 1.00 52.97 85 THR A O 1
ATOM 645 N N . ALA A 1 86 ? -24.897 19.412 32.076 1.00 46.28 86 ALA A N 1
ATOM 646 C CA . ALA A 1 86 ? -24.800 20.118 33.347 1.00 46.28 86 ALA A CA 1
ATOM 647 C C . ALA A 1 86 ? -23.929 21.362 33.162 1.00 46.28 86 ALA A C 1
ATOM 649 O O . ALA A 1 86 ? -22.779 21.209 32.692 1.00 46.28 86 ALA A O 1
#

Mean predicted aligned error: 10.98 Å

Solvent-accessible surface area (backbone atoms only — not comparable to full-atom values): 4954 Å² total; per-residue (Å²): 112,73,65,61,54,53,51,57,50,49,55,57,52,50,56,54,50,50,55,50,50,44,53,50,27,59,74,72,43,94,72,54,71,40,35,56,36,53,55,28,52,75,68,72,36,63,68,44,44,52,52,40,52,52,51,51,50,50,50,52,51,51,49,53,52,51,52,53,49,52,49,54,60,54,55,69,71,54,75,78,78,79,79,78,85,126

pLDDT: mean 72.76, std 9.8, range [46.28, 85.56]

Radius of gyration: 19.01 Å; Cα contacts (8 Å, |Δi|>4): 26; chains: 1; bounding box: 40×35×53 Å

Secondary structure (DSSP, 8-state):
-HHHHHHHHHHHHHHHHHHHHHHHHHHH-SSSHHHHHHHHHHTT-HHHHHHHHHHHHHHHHHHHHHHHHHHHHHHTTPPPP-----

Sequence (86 aa):
SAMSWIFASLHVSFGFAIVGAIVGEFVGSRYGIGLLINVAKGSFDAAGMYAAIIIIMLVALGVEQIMTFIEHRLAKWRPAPLQETA